Protein AF-A0A835GBV8-F1 (afdb_monomer_lite)

InterPro domains:
  IPR013141 Conotoxin-I, conserved site [PS60019] (5-35)

Sequence (75 aa):
MTDDCDDYGDICADHAQCCGGCCFDGECIDTYRSCYSSLDVCDDHICLGEEECVVYIPPECPGCEPLPICQLPYK

Foldseek 3Di:
DPLQADEFQDFDDAQSRYDCATQDPRGTDNFADAPPDDDPQQVPDDDDDQWHWDFDDDPVINHGDTDTDTDHPDD

pLDDT: mean 79.55, std 10.1, range [40.03, 90.62]

Organism: Spodoptera exigua (NCBI:txid7107)

Structure (mmCIF, N/CA/C/O backbone):
data_AF-A0A835GBV8-F1
#
_entry.id   AF-A0A835GBV8-F1
#
loop_
_atom_site.group_PDB
_atom_site.id
_atom_site.type_symbol
_atom_site.label_atom_id
_atom_site.label_alt_id
_atom_site.label_comp_id
_atom_site.label_asym_id
_atom_site.label_entity_id
_atom_site.label_seq_id
_atom_site.pdbx_PDB_ins_code
_atom_site.Cartn_x
_atom_site.Cartn_y
_atom_site.Cartn_z
_atom_site.occupancy
_atom_site.B_iso_or_equiv
_atom_site.auth_seq_id
_atom_site.auth_comp_id
_atom_site.auth_asym_id
_atom_site.auth_atom_id
_atom_site.pdbx_PDB_model_num
ATOM 1 N N . MET A 1 1 ? 22.993 -9.288 -14.574 1.00 40.03 1 MET A N 1
ATOM 2 C CA . MET A 1 1 ? 22.140 -8.106 -14.401 1.00 40.03 1 MET A CA 1
ATOM 3 C C . MET A 1 1 ? 21.259 -8.456 -13.230 1.00 40.03 1 MET A C 1
ATOM 5 O O . MET A 1 1 ? 20.347 -9.248 -13.402 1.00 40.03 1 MET A O 1
ATOM 9 N N . THR A 1 2 ? 21.679 -8.087 -12.024 1.00 48.31 2 THR A N 1
ATOM 10 C CA . THR A 1 2 ? 20.733 -7.967 -10.919 1.00 48.31 2 THR A CA 1
ATOM 11 C C . THR A 1 2 ? 20.096 -6.612 -11.159 1.00 48.31 2 THR A C 1
ATOM 13 O O . THR A 1 2 ? 20.771 -5.593 -11.055 1.00 48.31 2 THR A O 1
ATOM 16 N N . ASP A 1 3 ? 18.878 -6.608 -11.686 1.00 56.69 3 ASP A N 1
ATOM 17 C CA . ASP A 1 3 ? 18.028 -5.435 -11.552 1.00 56.69 3 ASP A CA 1
ATOM 18 C C . ASP A 1 3 ? 17.759 -5.333 -10.046 1.00 56.69 3 ASP A C 1
ATOM 20 O O . ASP A 1 3 ? 16.964 -6.101 -9.511 1.00 56.69 3 ASP A O 1
ATOM 24 N N . ASP A 1 4 ? 18.557 -4.518 -9.349 1.00 71.44 4 ASP A N 1
ATOM 25 C CA . ASP A 1 4 ? 18.336 -4.126 -7.954 1.00 71.44 4 ASP A CA 1
ATOM 26 C C . ASP A 1 4 ? 17.062 -3.269 -7.939 1.00 71.44 4 ASP A C 1
ATOM 28 O O . ASP A 1 4 ? 17.123 -2.044 -8.039 1.00 71.44 4 ASP A O 1
ATOM 32 N N . CYS A 1 5 ? 15.909 -3.932 -7.954 1.00 80.69 5 CYS A N 1
ATOM 33 C CA . CYS A 1 5 ? 14.643 -3.320 -7.597 1.00 80.69 5 CYS A CA 1
ATOM 34 C C . CYS A 1 5 ? 14.403 -3.514 -6.090 1.00 80.69 5 CYS A C 1
ATOM 36 O O . CYS A 1 5 ? 14.868 -4.485 -5.494 1.00 80.69 5 CYS A O 1
ATOM 38 N N . ASP A 1 6 ? 13.729 -2.546 -5.493 1.00 86.31 6 ASP A N 1
ATOM 39 C CA . ASP A 1 6 ? 13.314 -2.473 -4.101 1.00 86.31 6 ASP A CA 1
ATOM 40 C C . ASP A 1 6 ? 12.121 -3.424 -3.866 1.00 86.31 6 ASP A C 1
ATOM 42 O O . ASP A 1 6 ? 11.205 -3.518 -4.694 1.00 86.31 6 ASP A O 1
ATOM 46 N N . ASP A 1 7 ? 12.144 -4.164 -2.757 1.00 84.50 7 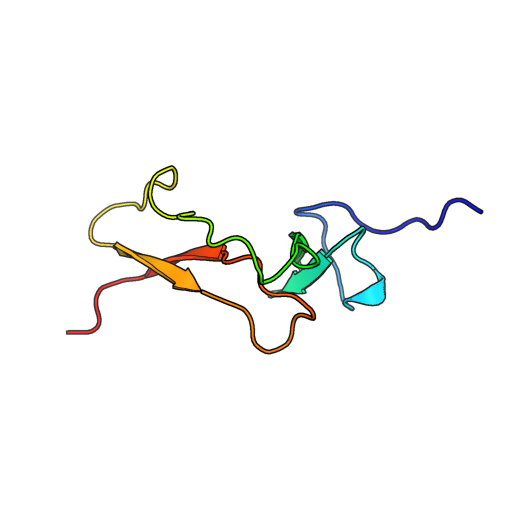ASP A N 1
ATOM 47 C CA . ASP A 1 7 ? 11.108 -5.134 -2.398 1.00 84.50 7 ASP A CA 1
ATOM 48 C C . ASP A 1 7 ? 9.922 -4.446 -1.688 1.00 84.50 7 ASP A C 1
ATOM 50 O O . ASP A 1 7 ? 9.935 -3.252 -1.390 1.00 84.50 7 ASP A O 1
ATOM 54 N N . TYR A 1 8 ? 8.846 -5.191 -1.411 1.00 82.69 8 TYR A N 1
ATOM 55 C CA . TYR A 1 8 ? 7.690 -4.657 -0.679 1.00 82.69 8 TYR A CA 1
ATOM 56 C C . TYR A 1 8 ? 8.099 -4.032 0.669 1.00 82.69 8 TYR A C 1
ATOM 58 O O . TYR A 1 8 ? 8.708 -4.697 1.510 1.00 82.69 8 TYR A O 1
ATOM 66 N N . GLY A 1 9 ? 7.684 -2.785 0.900 1.00 81.06 9 GLY A N 1
ATOM 67 C CA . GLY A 1 9 ? 7.985 -2.003 2.100 1.00 81.06 9 GLY A CA 1
ATOM 68 C C . GLY A 1 9 ? 9.329 -1.269 2.070 1.00 81.06 9 GLY A C 1
ATOM 69 O O . GLY A 1 9 ? 9.630 -0.541 3.014 1.00 81.06 9 GLY A O 1
ATOM 70 N N . ASP A 1 10 ? 10.132 -1.427 1.016 1.00 88.50 10 ASP A N 1
ATOM 71 C CA . ASP A 1 10 ? 11.336 -0.620 0.831 1.00 88.50 10 ASP A CA 1
ATOM 72 C C . ASP A 1 10 ? 10.991 0.794 0.345 1.00 88.50 10 ASP A C 1
ATOM 74 O O . ASP A 1 10 ? 9.962 1.037 -0.289 1.00 88.50 10 ASP A O 1
ATOM 78 N N . ILE A 1 11 ? 11.873 1.748 0.653 1.00 90.62 11 ILE A N 1
ATOM 79 C CA . ILE A 1 11 ? 11.696 3.151 0.269 1.00 90.62 11 ILE A CA 1
ATOM 80 C C . ILE A 1 11 ? 11.964 3.312 -1.223 1.00 90.62 11 ILE A C 1
ATOM 82 O O . ILE A 1 11 ? 13.038 2.967 -1.709 1.00 90.62 11 ILE A O 1
ATOM 86 N N . CYS A 1 12 ? 11.049 3.973 -1.919 1.00 88.50 12 CYS A N 1
ATOM 87 C CA . CYS A 1 12 ? 11.153 4.247 -3.344 1.00 88.50 12 CYS A CA 1
ATOM 88 C C . CYS A 1 12 ? 10.856 5.715 -3.666 1.00 88.50 12 CYS A C 1
ATOM 90 O O . CYS A 1 12 ? 10.213 6.442 -2.908 1.00 88.50 12 CYS A O 1
ATOM 92 N N . ALA A 1 13 ? 11.340 6.164 -4.822 1.00 88.50 13 ALA A N 1
ATOM 93 C CA . ALA A 1 13 ? 11.022 7.467 -5.401 1.00 88.50 13 ALA A CA 1
ATOM 94 C C . ALA A 1 13 ? 10.242 7.350 -6.721 1.00 88.50 13 ALA A C 1
ATOM 96 O O . ALA A 1 13 ? 9.582 8.307 -7.121 1.00 88.50 13 ALA A O 1
ATOM 97 N N . ASP A 1 14 ? 10.328 6.203 -7.401 1.00 84.50 14 ASP A N 1
ATOM 98 C CA . ASP A 1 14 ? 9.673 5.937 -8.682 1.00 84.50 14 ASP A CA 1
ATOM 99 C C . ASP A 1 14 ? 9.170 4.487 -8.771 1.00 84.50 14 ASP A C 1
ATOM 101 O O . ASP A 1 14 ? 9.759 3.574 -8.191 1.00 84.50 14 ASP A O 1
ATOM 105 N N . HIS A 1 15 ? 8.096 4.255 -9.533 1.00 84.88 15 HIS A N 1
ATOM 106 C CA . HIS A 1 15 ? 7.504 2.924 -9.711 1.00 84.88 15 HIS A CA 1
ATOM 107 C C . HIS A 1 15 ? 8.474 1.909 -10.329 1.00 84.88 15 HIS A C 1
ATOM 109 O O . HIS A 1 15 ? 8.378 0.723 -10.031 1.00 84.88 15 HIS A O 1
ATOM 115 N N . ALA A 1 16 ? 9.403 2.349 -11.185 1.00 83.31 16 ALA A N 1
ATOM 116 C CA . ALA A 1 16 ? 10.384 1.468 -11.816 1.00 83.31 16 ALA A CA 1
ATOM 117 C C . ALA A 1 16 ? 11.390 0.879 -10.818 1.00 83.31 16 ALA A C 1
ATOM 119 O O . ALA A 1 16 ? 12.097 -0.067 -11.160 1.00 83.31 16 ALA A O 1
ATOM 120 N N . GLN A 1 17 ? 11.460 1.439 -9.607 1.00 87.06 17 GLN A N 1
ATOM 121 C CA . GLN A 1 17 ? 12.306 0.914 -8.550 1.00 87.06 17 GLN A CA 1
ATOM 122 C C . GLN A 1 17 ? 11.705 -0.320 -7.889 1.00 87.06 17 GLN A C 1
ATOM 124 O O . GLN A 1 17 ? 12.472 -1.117 -7.390 1.00 87.06 17 GLN A O 1
ATOM 129 N N . CYS A 1 18 ? 10.388 -0.535 -7.915 1.00 86.69 18 CYS A N 1
ATOM 130 C CA . CYS A 1 18 ? 9.765 -1.607 -7.139 1.00 86.69 18 CYS A CA 1
ATOM 131 C C . CYS A 1 18 ? 9.702 -2.940 -7.898 1.00 86.69 18 CYS A C 1
ATOM 133 O O . CYS A 1 18 ? 9.158 -3.024 -9.006 1.00 86.69 18 CYS A O 1
ATOM 135 N N . CYS A 1 19 ? 10.195 -4.016 -7.280 1.00 84.00 19 CYS A N 1
ATOM 136 C CA . CYS A 1 19 ? 10.115 -5.370 -7.815 1.00 84.00 19 CYS A CA 1
ATOM 137 C C . CYS A 1 19 ? 8.659 -5.847 -7.836 1.00 84.00 19 CYS A C 1
ATOM 139 O O . CYS A 1 19 ? 8.114 -6.254 -6.816 1.00 84.00 19 CYS A O 1
ATOM 141 N N . GLY A 1 20 ? 8.013 -5.847 -9.003 1.00 76.38 20 GLY A N 1
ATOM 142 C CA . GLY A 1 20 ? 6.644 -6.370 -9.086 1.00 76.38 20 GLY A CA 1
ATOM 143 C C . GLY A 1 20 ? 5.579 -5.414 -8.530 1.00 76.38 20 GLY A C 1
ATOM 144 O O . GLY A 1 20 ? 4.416 -5.792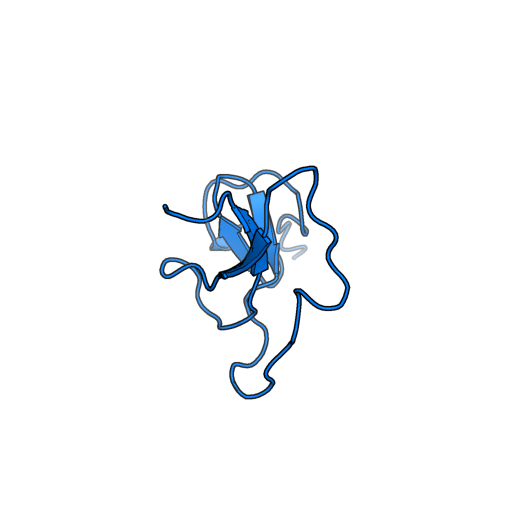 -8.440 1.00 76.38 20 GLY A O 1
ATOM 145 N N . GLY A 1 21 ? 5.932 -4.149 -8.301 1.00 82.50 21 GLY A N 1
ATOM 146 C CA . GLY A 1 21 ? 5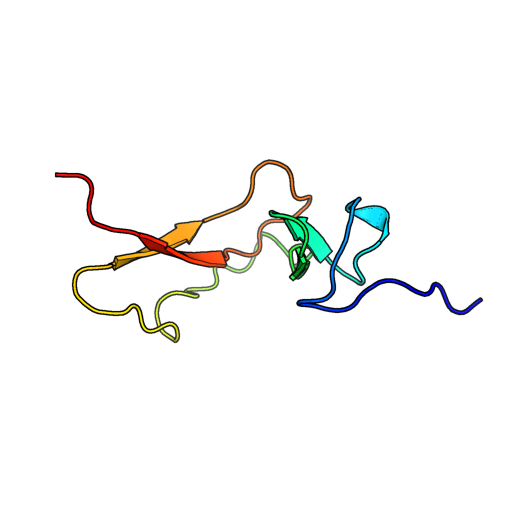.054 -3.194 -7.647 1.00 82.50 21 GLY A CA 1
ATOM 147 C C . GLY A 1 21 ? 5.036 -1.786 -8.225 1.00 82.50 21 GLY A C 1
ATOM 148 O O . GLY A 1 21 ? 5.600 -1.488 -9.277 1.00 82.50 21 GLY A O 1
ATOM 149 N N . CYS A 1 22 ? 4.405 -0.891 -7.482 1.00 85.38 22 CYS A N 1
ATOM 150 C CA . CYS A 1 22 ? 4.543 0.542 -7.672 1.00 85.38 22 CYS A CA 1
ATOM 151 C C . CYS A 1 22 ? 5.074 1.189 -6.394 1.00 85.38 22 CYS A C 1
ATOM 153 O O . CYS A 1 22 ? 5.019 0.613 -5.311 1.00 85.38 22 CYS A O 1
ATOM 155 N N . CYS A 1 23 ? 5.561 2.413 -6.542 1.00 87.12 23 CYS A N 1
ATOM 156 C CA . CYS A 1 23 ? 5.901 3.267 -5.420 1.00 87.12 23 CYS A CA 1
ATOM 157 C C . CYS A 1 23 ? 4.670 4.070 -5.001 1.00 87.12 23 CYS A C 1
ATOM 159 O O . CYS A 1 23 ? 4.190 4.893 -5.779 1.00 87.12 23 CYS A O 1
ATOM 161 N N . PHE A 1 24 ? 4.164 3.850 -3.793 1.00 85.88 24 PHE A N 1
ATOM 162 C CA . PHE A 1 24 ? 3.023 4.577 -3.247 1.00 85.88 24 PHE A CA 1
ATOM 163 C C . PHE A 1 24 ? 3.370 5.111 -1.862 1.00 85.88 24 PHE A C 1
ATOM 165 O O . PHE A 1 24 ? 3.896 4.388 -1.028 1.00 85.88 24 PHE A O 1
ATOM 172 N N . ASP A 1 25 ? 3.118 6.401 -1.640 1.00 85.31 25 ASP A N 1
ATOM 173 C CA . ASP A 1 25 ? 3.492 7.113 -0.406 1.00 85.31 25 ASP A CA 1
ATOM 174 C C . ASP A 1 25 ? 4.990 6.999 -0.026 1.00 85.31 25 ASP A C 1
ATOM 176 O O . ASP A 1 25 ? 5.380 7.149 1.127 1.00 85.31 25 ASP A O 1
ATOM 180 N N . GLY A 1 26 ? 5.855 6.768 -1.024 1.00 86.50 26 GLY A N 1
ATOM 181 C CA . GLY A 1 26 ? 7.300 6.601 -0.835 1.00 86.50 26 GLY A CA 1
ATOM 182 C C . GLY A 1 26 ? 7.739 5.183 -0.463 1.00 86.50 26 GLY A C 1
ATOM 183 O O . GLY A 1 26 ? 8.919 4.990 -0.174 1.00 86.50 26 GLY A O 1
ATOM 184 N N . GLU A 1 27 ? 6.831 4.205 -0.495 1.00 88.69 27 GLU A N 1
ATOM 185 C CA . GLU A 1 27 ? 7.117 2.794 -0.225 1.00 88.69 27 GLU A CA 1
ATOM 186 C C . GLU A 1 27 ? 6.704 1.896 -1.398 1.00 88.69 27 GLU A C 1
ATOM 188 O O . GLU A 1 27 ? 5.722 2.150 -2.103 1.00 88.69 27 GLU A O 1
ATOM 193 N N . CYS A 1 28 ? 7.473 0.835 -1.630 1.00 87.00 28 CYS A N 1
ATOM 194 C CA . CYS A 1 28 ? 7.157 -0.152 -2.647 1.00 87.00 28 CYS A CA 1
ATOM 195 C C . CYS A 1 28 ? 6.001 -1.037 -2.190 1.00 87.00 28 CYS A C 1
ATOM 197 O O . CYS A 1 28 ? 6.071 -1.701 -1.158 1.00 87.00 28 CYS A O 1
ATOM 199 N N . ILE A 1 29 ? 4.946 -1.090 -2.997 1.00 84.25 29 ILE A N 1
ATOM 200 C CA . ILE A 1 29 ? 3.776 -1.937 -2.775 1.00 84.25 29 ILE A CA 1
ATOM 201 C C . ILE A 1 29 ? 3.591 -2.893 -3.951 1.00 84.25 29 ILE A C 1
ATOM 203 O O . ILE A 1 29 ? 3.796 -2.515 -5.103 1.00 84.25 29 ILE A O 1
ATOM 207 N N . ASP A 1 30 ? 3.189 -4.134 -3.681 1.00 78.75 30 ASP A N 1
ATOM 208 C CA . ASP A 1 30 ? 2.921 -5.122 -4.730 1.00 78.75 30 ASP A CA 1
ATOM 209 C C . ASP A 1 30 ? 1.550 -4.827 -5.348 1.00 78.75 30 ASP A C 1
ATOM 211 O O . ASP A 1 30 ? 0.514 -4.963 -4.695 1.00 78.75 30 ASP A O 1
ATOM 215 N N . THR A 1 31 ? 1.552 -4.328 -6.586 1.00 73.12 31 THR A N 1
ATOM 216 C CA . THR A 1 31 ? 0.326 -3.939 -7.295 1.00 73.12 31 THR A CA 1
ATOM 217 C C . THR A 1 31 ? 0.177 -4.567 -8.669 1.00 73.12 31 THR A C 1
ATOM 219 O O . THR A 1 31 ? -0.930 -4.531 -9.209 1.00 73.12 31 THR A O 1
ATOM 222 N N . TYR A 1 32 ? 1.223 -5.168 -9.259 1.00 69.50 32 TYR A N 1
ATOM 223 C CA . TYR A 1 32 ? 1.170 -5.687 -10.639 1.00 69.50 32 TYR A CA 1
ATOM 224 C C . TYR A 1 32 ? 0.366 -6.988 -10.797 1.00 69.50 32 TYR A C 1
ATOM 226 O O . TYR A 1 32 ? 0.341 -7.590 -11.879 1.00 69.50 32 TYR A O 1
ATOM 234 N N . ARG A 1 33 ? -0.328 -7.445 -9.756 1.00 68.69 33 ARG A N 1
ATOM 235 C CA . ARG A 1 33 ? -1.182 -8.627 -9.829 1.00 68.69 33 ARG A CA 1
ATOM 236 C C . ARG A 1 33 ? -2.398 -8.407 -10.733 1.00 68.69 33 ARG A C 1
ATOM 238 O O . ARG A 1 33 ? -2.848 -7.298 -11.020 1.00 68.69 33 ARG A O 1
ATOM 245 N N . SER A 1 34 ? -2.921 -9.518 -11.246 1.00 66.44 34 SER A N 1
ATOM 246 C CA . SER A 1 34 ? -3.961 -9.518 -12.274 1.00 66.44 34 SER A CA 1
ATOM 247 C C . SER A 1 34 ? -5.311 -8.993 -11.765 1.00 66.44 34 SER A C 1
ATOM 249 O O . SER A 1 34 ? -5.877 -9.548 -10.828 1.00 66.44 34 SER A O 1
ATOM 251 N N . CYS A 1 35 ? -5.889 -8.021 -12.479 1.00 68.00 35 CYS A N 1
ATOM 252 C CA . CYS A 1 35 ? -7.210 -7.424 -12.217 1.00 68.00 35 CYS A CA 1
ATOM 253 C C . CYS A 1 35 ? -8.406 -8.388 -12.267 1.00 68.00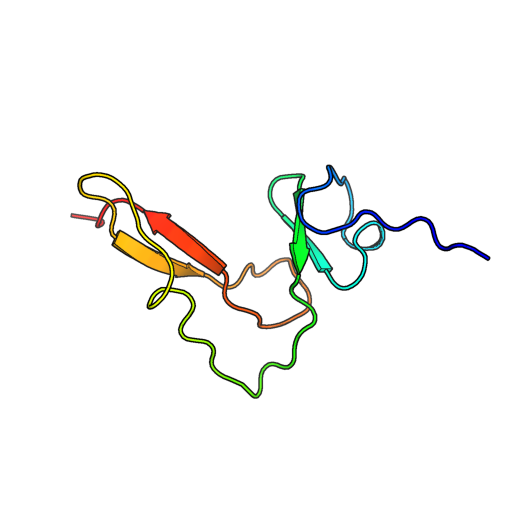 35 CYS A C 1
ATOM 255 O O . CYS A 1 35 ? -9.532 -7.985 -11.987 1.00 68.00 35 CYS A O 1
ATOM 257 N N . TYR A 1 36 ? -8.202 -9.639 -12.681 1.00 64.25 36 TYR A N 1
ATOM 258 C CA . TYR A 1 36 ? -9.280 -10.621 -12.809 1.00 64.25 36 TYR A CA 1
ATOM 259 C C . TYR A 1 36 ? -9.626 -11.322 -11.490 1.00 64.25 36 TYR A C 1
ATOM 261 O O . TYR A 1 36 ? -10.684 -11.944 -11.404 1.00 64.25 36 TYR A O 1
ATOM 269 N N . SER A 1 37 ? -8.766 -11.222 -10.474 1.00 65.19 37 SER A N 1
ATOM 270 C CA . SER A 1 37 ? -8.990 -11.833 -9.165 1.00 65.19 37 SER A CA 1
ATOM 271 C C . SER A 1 37 ? -9.340 -10.758 -8.144 1.00 65.19 37 SER A C 1
ATOM 273 O O . SER A 1 37 ? -8.475 -9.995 -7.726 1.00 65.19 37 SER A O 1
ATOM 275 N N . SER A 1 38 ? -10.603 -10.706 -7.722 1.00 64.00 38 SER A N 1
ATOM 276 C CA . SER A 1 38 ? -11.005 -9.908 -6.564 1.00 64.00 38 SER A CA 1
ATOM 277 C C . SER A 1 38 ? -10.410 -10.529 -5.298 1.00 64.00 38 SER A C 1
ATOM 279 O O . SER A 1 38 ? -10.764 -11.657 -4.949 1.00 64.00 38 SER A O 1
ATOM 281 N N . LEU A 1 39 ? -9.510 -9.808 -4.633 1.00 71.50 39 LEU A N 1
ATOM 282 C CA . LEU A 1 39 ? -9.001 -10.147 -3.306 1.00 71.50 39 LEU A CA 1
ATOM 283 C C . LEU A 1 39 ? -9.761 -9.328 -2.268 1.00 71.50 39 LEU A C 1
ATOM 285 O O . LEU A 1 39 ? -9.814 -8.103 -2.365 1.00 71.50 39 LEU A O 1
ATOM 289 N N . ASP A 1 40 ? -10.344 -10.009 -1.287 1.00 76.81 40 ASP A N 1
ATOM 290 C CA . ASP A 1 40 ? -10.922 -9.350 -0.119 1.00 76.81 40 ASP A CA 1
ATOM 291 C C . ASP A 1 40 ? -9.816 -9.129 0.919 1.00 76.81 40 ASP A C 1
ATOM 293 O O . ASP A 1 40 ? -9.618 -9.917 1.837 1.00 76.81 40 ASP A O 1
ATOM 297 N N . VAL A 1 41 ? -9.011 -8.086 0.706 1.00 80.44 41 VAL A N 1
ATOM 298 C CA . VAL A 1 41 ? -7.857 -7.769 1.567 1.00 80.44 41 VAL A CA 1
ATOM 299 C C . VAL A 1 41 ? -8.255 -7.257 2.950 1.00 80.44 41 VAL A C 1
ATOM 301 O O . VAL A 1 41 ? -7.408 -7.194 3.837 1.00 80.44 41 VAL A O 1
ATOM 304 N N . CYS A 1 42 ? -9.527 -6.907 3.149 1.00 85.69 42 CYS A N 1
ATOM 305 C CA . CYS A 1 42 ? -10.042 -6.475 4.441 1.00 85.69 42 CYS A CA 1
ATOM 306 C C . CYS A 1 42 ? -10.479 -7.637 5.343 1.00 85.69 42 CYS A C 1
ATOM 308 O O . CYS A 1 42 ? -10.602 -7.419 6.545 1.00 85.69 42 CYS A O 1
ATOM 310 N N . ASP A 1 43 ? -10.674 -8.851 4.813 1.00 84.19 43 ASP A N 1
ATOM 311 C CA . ASP A 1 43 ? -11.022 -10.029 5.627 1.00 84.19 43 ASP A CA 1
ATOM 312 C C . ASP A 1 43 ? -9.896 -10.383 6.618 1.00 84.19 43 ASP A C 1
ATOM 314 O O . ASP A 1 43 ? -10.144 -10.650 7.794 1.00 84.19 43 ASP A O 1
ATOM 318 N N . ASP A 1 44 ? -8.642 -10.287 6.164 1.00 80.44 44 ASP A N 1
ATOM 319 C CA . ASP A 1 44 ? -7.444 -10.599 6.953 1.00 80.44 44 ASP A CA 1
ATOM 320 C C . ASP A 1 44 ? -6.791 -9.364 7.622 1.00 80.44 44 ASP A C 1
ATOM 322 O O . ASP A 1 44 ? -5.827 -9.511 8.381 1.00 80.44 44 ASP A O 1
ATOM 326 N N . HIS A 1 45 ? -7.279 -8.140 7.368 1.00 85.06 45 HIS A N 1
ATOM 327 C CA . HIS A 1 45 ? -6.667 -6.902 7.872 1.00 85.06 45 HIS A CA 1
ATOM 328 C C . HIS A 1 45 ? -7.444 -6.291 9.044 1.00 85.06 45 HIS A C 1
ATOM 330 O O . HIS A 1 45 ? -8.624 -5.964 8.941 1.00 85.06 45 HIS A O 1
ATOM 336 N N . ILE A 1 46 ? -6.757 -6.082 10.171 1.00 87.75 46 ILE A N 1
ATOM 337 C CA . ILE A 1 46 ? -7.356 -5.540 11.396 1.00 87.75 46 ILE A CA 1
ATOM 338 C C . ILE A 1 46 ? -6.980 -4.066 11.555 1.00 87.75 46 ILE A C 1
ATOM 340 O O . ILE A 1 46 ? -5.812 -3.742 11.766 1.00 87.75 46 ILE A O 1
ATOM 344 N N . CYS A 1 47 ? -7.991 -3.197 11.548 1.00 88.19 47 CYS A N 1
ATOM 345 C CA . CYS A 1 47 ? -7.854 -1.779 11.87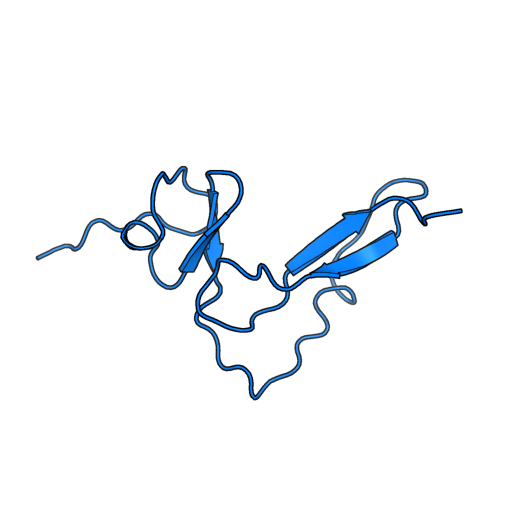5 1.00 88.19 47 CYS A CA 1
ATOM 346 C C . CYS A 1 47 ? -7.975 -1.505 13.378 1.00 88.19 47 CYS A C 1
ATOM 348 O O . CYS A 1 47 ? -8.538 -2.305 14.132 1.00 88.19 47 CYS A O 1
ATOM 350 N N . LEU A 1 48 ? -7.422 -0.378 13.836 1.00 88.81 48 LEU A N 1
ATOM 351 C CA . LEU A 1 48 ? -7.379 -0.032 15.253 1.00 88.81 48 LEU A CA 1
ATOM 352 C C . LEU A 1 48 ? -8.495 0.959 15.621 1.00 88.81 48 LEU A C 1
ATOM 354 O O . LEU A 1 48 ? -8.778 1.926 14.922 1.00 88.81 48 LEU A O 1
ATOM 358 N N . GLY A 1 49 ? -9.118 0.759 16.785 1.00 87.12 49 GLY A N 1
ATOM 359 C CA . GLY A 1 49 ? -10.086 1.714 17.334 1.00 87.12 49 GLY A CA 1
ATOM 360 C C . GLY A 1 49 ? -11.400 1.797 16.546 1.00 87.12 49 GLY A C 1
ATOM 361 O O . GLY A 1 49 ? -12.136 0.817 16.488 1.00 87.12 49 GLY A O 1
ATOM 362 N N . GLU A 1 50 ? -11.718 2.992 16.035 1.00 86.81 50 GLU A N 1
ATOM 363 C CA . GLU A 1 50 ? -12.937 3.297 15.256 1.00 86.81 50 GLU A CA 1
ATOM 364 C C . GLU A 1 50 ? -12.684 3.308 13.736 1.00 86.81 50 GLU A C 1
ATOM 366 O O . GLU A 1 50 ? -13.553 3.717 12.968 1.00 86.81 50 GLU A O 1
ATOM 371 N N . GLU A 1 51 ? -11.486 2.919 13.300 1.00 90.25 51 GLU A N 1
ATOM 372 C CA . GLU A 1 51 ? -11.134 2.844 11.885 1.00 90.25 51 GLU A CA 1
ATOM 373 C C . GLU A 1 51 ? -11.801 1.636 11.218 1.00 90.25 51 GLU A C 1
ATOM 375 O O . GLU A 1 51 ? -11.867 0.543 11.784 1.00 90.25 51 GLU A O 1
ATOM 380 N N . GLU A 1 52 ? -12.261 1.826 9.987 1.00 88.19 52 GLU A N 1
ATOM 381 C CA . GLU A 1 52 ? -12.796 0.773 9.135 1.00 88.19 52 GLU A CA 1
ATOM 382 C C . GLU A 1 52 ? -11.788 0.450 8.031 1.00 88.19 52 GLU A C 1
ATOM 384 O O . GLU A 1 52 ? -11.138 1.344 7.478 1.00 88.19 52 GLU A O 1
ATOM 389 N N . CYS A 1 53 ? -11.650 -0.839 7.709 1.00 87.94 53 CYS A N 1
ATOM 390 C CA . CYS A 1 53 ? -10.847 -1.251 6.567 1.00 87.94 53 CYS A CA 1
ATOM 391 C C . CYS A 1 53 ? -11.595 -0.904 5.284 1.00 87.94 53 CYS A C 1
ATOM 393 O O . CYS A 1 53 ? -12.732 -1.335 5.078 1.00 87.94 53 CYS A O 1
ATOM 395 N N . VAL A 1 54 ? -10.945 -0.143 4.412 1.00 86.88 54 VAL A N 1
ATOM 396 C CA . VAL A 1 54 ? -11.445 0.165 3.079 1.00 86.88 54 VAL A CA 1
ATOM 397 C C . VAL A 1 54 ? -10.482 -0.382 2.039 1.00 86.88 54 VAL A C 1
ATOM 399 O O . VAL A 1 54 ? -9.264 -0.240 2.141 1.00 86.88 54 VAL A O 1
ATOM 402 N N . VAL A 1 55 ? -11.053 -1.022 1.023 1.00 85.75 55 VAL A N 1
ATOM 403 C CA . VAL A 1 55 ? -10.309 -1.490 -0.141 1.00 85.75 55 VAL A CA 1
ATOM 404 C C . VAL A 1 55 ? -9.977 -0.289 -1.018 1.00 85.75 55 VAL A C 1
ATOM 406 O O . VAL A 1 55 ? -10.873 0.379 -1.538 1.00 85.75 55 VAL A O 1
ATOM 409 N N . TYR A 1 56 ? -8.688 -0.037 -1.211 1.00 82.94 56 TYR A N 1
ATOM 410 C CA . TYR A 1 56 ? -8.190 1.062 -2.023 1.00 82.94 56 TYR A CA 1
ATOM 411 C C . TYR A 1 56 ? -7.310 0.567 -3.156 1.00 82.94 56 TYR A C 1
ATOM 413 O O . TYR A 1 56 ? -6.443 -0.274 -2.962 1.00 82.94 56 TYR A O 1
ATOM 421 N N . ILE A 1 57 ? -7.525 1.114 -4.348 1.00 81.38 57 ILE A N 1
ATOM 422 C CA . ILE A 1 57 ? -6.691 0.840 -5.517 1.00 81.38 57 ILE A CA 1
ATOM 423 C C . ILE A 1 57 ? -6.028 2.165 -5.899 1.00 81.38 57 ILE A C 1
ATOM 425 O O . ILE A 1 57 ? -6.742 3.084 -6.323 1.00 81.38 57 ILE A O 1
ATOM 429 N N . PRO A 1 58 ? -4.700 2.298 -5.738 1.00 78.69 58 PRO A N 1
ATOM 430 C CA . PRO A 1 58 ? -4.006 3.534 -6.065 1.00 78.69 58 PRO A CA 1
ATOM 431 C C . PRO A 1 58 ? -4.115 3.844 -7.567 1.00 78.69 58 PRO A C 1
ATOM 433 O O . PRO A 1 58 ? -3.702 3.024 -8.388 1.00 78.69 58 PRO A O 1
ATOM 436 N N . PRO A 1 59 ? -4.631 5.022 -7.969 1.00 78.94 59 PRO A N 1
ATOM 437 C CA . PRO A 1 59 ? -4.813 5.357 -9.383 1.00 78.94 59 PRO A CA 1
ATOM 438 C C . PRO A 1 59 ? -3.487 5.575 -10.126 1.00 78.94 59 PRO A C 1
ATOM 440 O O . PRO A 1 59 ? -3.452 5.520 -11.354 1.00 78.94 59 PRO A O 1
ATOM 443 N N . GLU A 1 60 ? -2.410 5.854 -9.392 1.00 76.75 60 GLU A N 1
ATOM 444 C CA . GLU A 1 60 ? -1.071 6.110 -9.931 1.00 76.75 60 GLU A CA 1
ATOM 445 C C . GLU A 1 60 ? -0.317 4.806 -10.222 1.00 76.75 60 GLU A C 1
ATOM 447 O O . GLU A 1 60 ? 0.627 4.793 -11.013 1.00 76.75 60 GLU A O 1
ATOM 452 N N . CYS A 1 61 ? -0.775 3.693 -9.650 1.00 77.06 61 CYS A N 1
ATOM 453 C CA . CYS A 1 61 ? -0.105 2.412 -9.740 1.00 77.06 61 CYS A CA 1
ATOM 454 C C . CYS A 1 61 ? -0.633 1.574 -10.908 1.00 77.06 61 CYS A C 1
ATOM 456 O O . CYS A 1 61 ? -1.833 1.306 -10.999 1.00 77.06 61 CYS A O 1
ATOM 458 N N . PRO A 1 62 ? 0.243 1.111 -11.811 1.00 68.69 62 PRO A N 1
ATOM 459 C CA . PRO A 1 62 ? -0.145 0.138 -12.821 1.00 68.69 62 PRO A CA 1
ATOM 460 C C . PRO A 1 62 ? -0.492 -1.208 -12.161 1.00 68.69 62 PRO A C 1
ATOM 462 O O . PRO A 1 62 ? 0.369 -1.888 -11.612 1.00 68.69 62 PRO A O 1
ATOM 465 N N . GLY A 1 63 ? -1.769 -1.592 -12.216 1.00 72.81 63 GLY A N 1
ATOM 466 C CA . GLY A 1 63 ? -2.261 -2.827 -11.611 1.00 72.81 63 GLY A CA 1
ATOM 467 C C . GLY A 1 63 ? -3.641 -2.679 -10.982 1.00 72.81 63 GLY A C 1
ATOM 468 O O . GLY A 1 63 ? -4.302 -1.657 -11.156 1.00 72.81 63 GLY A O 1
ATOM 469 N N . CYS A 1 64 ? -4.098 -3.725 -10.297 1.00 72.12 64 CYS A N 1
ATOM 470 C CA . CYS A 1 64 ? -5.415 -3.737 -9.652 1.00 72.12 64 CYS A CA 1
ATOM 471 C C . CYS A 1 64 ? -5.421 -4.467 -8.307 1.00 72.12 64 CYS A C 1
ATOM 473 O O . CYS A 1 64 ? -6.503 -4.814 -7.831 1.00 72.12 64 CYS A O 1
ATOM 475 N N . GLU A 1 65 ? -4.257 -4.766 -7.723 1.00 78.19 65 GLU A N 1
ATOM 476 C CA . GLU A 1 65 ? -4.243 -5.347 -6.383 1.00 78.19 65 GLU A CA 1
ATOM 477 C C . GLU A 1 65 ? -4.794 -4.313 -5.392 1.00 78.19 65 GLU A C 1
ATOM 479 O O . GLU A 1 65 ? -4.280 -3.192 -5.326 1.00 78.19 65 GLU A O 1
ATOM 484 N N . PRO A 1 66 ? -5.886 -4.636 -4.681 1.00 79.94 66 PRO A N 1
ATOM 485 C CA . PRO A 1 66 ? -6.415 -3.750 -3.665 1.00 79.94 66 PRO A CA 1
ATOM 486 C C . PRO A 1 66 ? -5.495 -3.728 -2.445 1.00 79.94 66 PRO A C 1
ATOM 488 O O . PRO A 1 66 ? -5.011 -4.767 -2.007 1.00 79.94 66 PRO A O 1
ATOM 491 N N . LEU A 1 67 ? -5.320 -2.555 -1.851 1.00 82.44 67 LEU A N 1
ATOM 492 C CA . LEU A 1 67 ? -4.701 -2.385 -0.546 1.00 82.44 67 LEU A CA 1
ATOM 493 C C . LEU A 1 67 ? -5.769 -2.276 0.543 1.00 82.44 67 LEU A C 1
ATOM 495 O O . LEU A 1 67 ? -6.756 -1.554 0.351 1.00 82.44 67 LEU A O 1
ATOM 499 N N . PRO A 1 68 ? -5.575 -2.933 1.696 1.00 85.56 68 PRO A N 1
ATOM 500 C CA . PRO A 1 68 ? -6.353 -2.639 2.881 1.00 85.56 68 PRO A CA 1
ATOM 501 C C . PRO A 1 68 ? -5.785 -1.379 3.536 1.00 85.56 68 PRO A C 1
ATOM 503 O O . PRO A 1 68 ? -4.622 -1.346 3.933 1.00 85.56 68 PRO A O 1
ATOM 506 N N . ILE A 1 69 ? -6.599 -0.336 3.656 1.00 87.00 69 ILE A N 1
ATOM 507 C CA . ILE A 1 69 ? -6.243 0.850 4.439 1.00 87.00 69 ILE A CA 1
ATOM 508 C C . ILE A 1 69 ? -7.278 1.090 5.519 1.00 87.00 69 ILE A C 1
ATOM 510 O O . ILE A 1 69 ? -8.480 0.991 5.288 1.00 87.00 69 ILE A O 1
ATOM 514 N N . CYS A 1 70 ? -6.789 1.445 6.698 1.00 88.38 70 CYS A N 1
ATOM 515 C CA . CYS A 1 70 ? -7.616 1.830 7.825 1.00 88.38 70 CYS A CA 1
ATOM 516 C C . CYS A 1 70 ? -7.942 3.313 7.718 1.00 88.38 70 CYS A C 1
ATOM 518 O O . CYS A 1 70 ? -7.048 4.157 7.664 1.00 88.38 70 CYS A O 1
ATOM 520 N N . GLN A 1 71 ? -9.230 3.630 7.638 1.00 87.44 71 GLN A N 1
ATOM 521 C CA . GLN A 1 71 ? -9.711 5.003 7.583 1.00 87.44 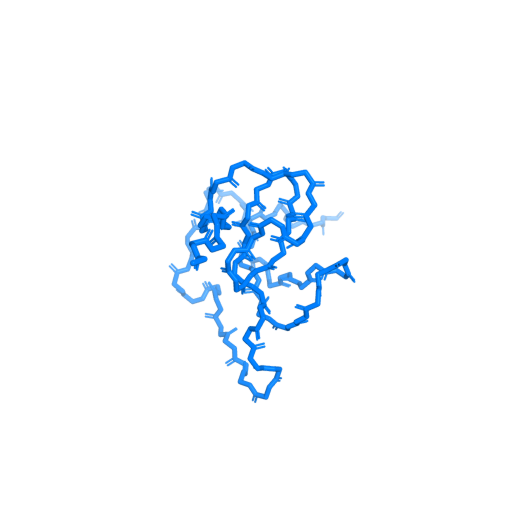71 GLN A CA 1
ATOM 522 C C . GLN A 1 71 ? -10.882 5.185 8.538 1.00 87.44 71 GLN A C 1
ATOM 524 O O . GLN A 1 71 ? -11.693 4.284 8.735 1.00 87.44 71 GLN A O 1
ATOM 529 N N . LEU A 1 72 ? -10.996 6.372 9.132 1.00 85.00 72 LEU A N 1
ATOM 530 C CA . LEU A 1 72 ? -12.180 6.709 9.915 1.00 85.00 72 LEU A CA 1
ATOM 531 C C . LEU A 1 72 ? -13.406 6.803 8.992 1.00 85.00 72 LEU A C 1
ATOM 533 O O . LEU A 1 72 ? -13.300 7.408 7.919 1.00 85.00 72 LEU A O 1
ATOM 537 N N . PRO A 1 73 ? -14.578 6.294 9.409 1.00 76.56 73 PRO A N 1
ATOM 538 C CA . PRO A 1 73 ? -15.810 6.495 8.664 1.00 76.56 73 PRO A CA 1
ATOM 539 C C . PRO A 1 73 ? -16.069 7.989 8.475 1.00 76.56 73 PRO A C 1
ATOM 541 O O . PRO A 1 73 ? -16.185 8.741 9.450 1.00 76.56 73 PRO A O 1
ATOM 544 N N . TYR A 1 74 ? -16.189 8.426 7.221 1.00 66.12 74 TYR A N 1
ATOM 545 C CA . TYR A 1 74 ? -16.660 9.772 6.911 1.00 66.12 74 TYR A CA 1
ATOM 546 C C . TYR A 1 74 ? -18.098 9.917 7.438 1.00 66.12 74 TYR A C 1
ATOM 548 O O . TYR A 1 74 ? -19.029 9.329 6.887 1.00 66.12 74 TYR A O 1
ATOM 556 N N . LYS A 1 75 ? -18.265 10.666 8.535 1.00 53.38 75 LYS A N 1
ATOM 557 C CA . LYS A 1 75 ? -19.570 11.082 9.073 1.00 53.38 75 LYS A CA 1
ATOM 558 C C . LYS A 1 75 ? -20.145 12.274 8.320 1.00 53.38 75 LYS A C 1
ATOM 560 O O . LYS A 1 75 ? -19.367 13.204 8.014 1.00 53.38 75 LYS A O 1
#

Radius of gyration: 13.72 Å; chains: 1; bounding box: 42×23×32 Å

Secondary structure (DSSP, 8-state):
-----B-TT-B-SSGGGBTTEEEETTEEEE--S-TTS---TTTS-PPPTT-EEEEE--TTSSS-PPEEEEE----